Protein AF-N6T3M5-F1 (afdb_monomer_lite)

Organism: Dendroctonus ponderosae (NCBI:txid77166)

Secondary structure (DSSP, 8-state):
-------TT-TTSPP-TTGGG-SSS-HHHHHHTSTT---TTSS-TTSPSSPTTSTT---

Structure (mmCIF, N/CA/C/O backbone):
data_AF-N6T3M5-F1
#
_entry.id   AF-N6T3M5-F1
#
loop_
_atom_site.group_PDB
_atom_site.id
_atom_site.type_symbol
_atom_site.label_atom_id
_atom_site.label_alt_id
_atom_site.label_comp_id
_atom_site.label_asym_id
_atom_site.label_entity_id
_atom_site.label_seq_id
_atom_site.pdbx_PDB_ins_code
_atom_site.Cartn_x
_atom_site.Cartn_y
_atom_site.Cartn_z
_atom_site.occupancy
_atom_site.B_iso_or_equiv
_atom_site.auth_seq_id
_atom_site.auth_comp_id
_atom_site.auth_asym_id
_atom_site.auth_atom_id
_atom_site.pdbx_PDB_model_num
ATOM 1 N N . MET A 1 1 ? 16.912 -22.656 -11.124 1.00 37.41 1 MET A N 1
ATOM 2 C CA . MET A 1 1 ? 16.036 -21.530 -10.742 1.00 37.41 1 MET A CA 1
ATOM 3 C C . MET A 1 1 ? 16.937 -20.326 -10.565 1.00 37.41 1 MET A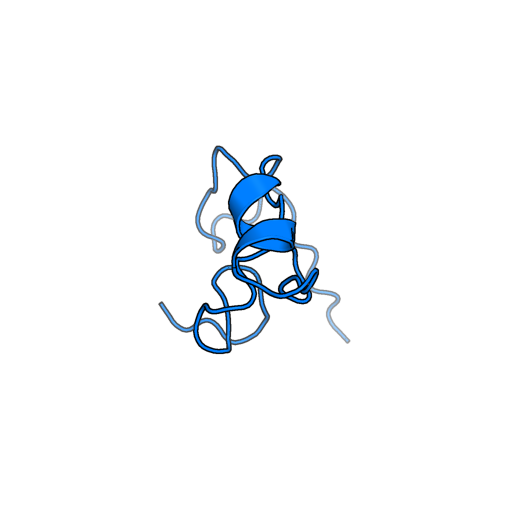 C 1
ATOM 5 O O . MET A 1 1 ? 17.816 -20.377 -9.717 1.00 37.41 1 MET A O 1
ATOM 9 N N . ARG A 1 2 ? 16.838 -19.324 -11.441 1.00 42.31 2 ARG A N 1
ATOM 10 C CA . ARG A 1 2 ? 17.604 -18.085 -11.288 1.00 42.31 2 ARG A CA 1
ATOM 11 C C . ARG A 1 2 ? 16.866 -17.286 -10.219 1.00 42.31 2 ARG A C 1
ATOM 13 O O . ARG A 1 2 ? 15.734 -16.880 -10.452 1.00 42.31 2 ARG A O 1
ATOM 20 N N . THR A 1 3 ? 17.438 -17.180 -9.028 1.00 46.44 3 THR A N 1
ATOM 21 C CA . THR A 1 3 ? 16.901 -16.296 -7.996 1.00 46.44 3 THR A CA 1
ATOM 22 C C . THR A 1 3 ? 17.062 -14.879 -8.529 1.00 46.44 3 THR A C 1
ATOM 24 O O . THR A 1 3 ? 18.194 -14.423 -8.674 1.00 46.44 3 THR A O 1
ATOM 27 N N . LEU A 1 4 ? 15.961 -14.226 -8.903 1.00 55.00 4 LEU A N 1
ATOM 28 C CA . LEU A 1 4 ? 15.957 -12.788 -9.152 1.00 55.00 4 LEU A CA 1
ATOM 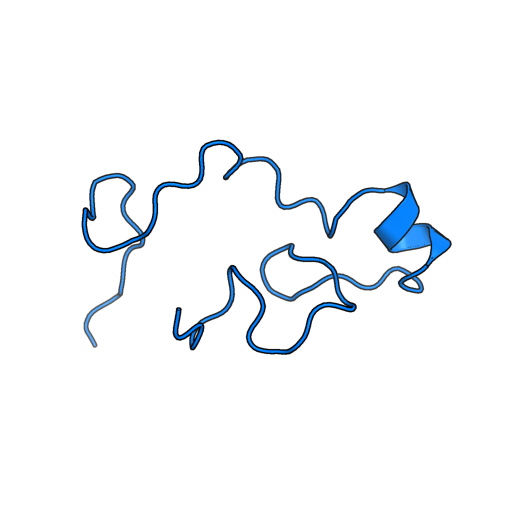29 C C . LEU A 1 4 ? 16.264 -12.136 -7.805 1.00 55.00 4 LEU A C 1
ATOM 31 O O . LEU A 1 4 ? 15.406 -12.081 -6.927 1.00 55.00 4 LEU A O 1
ATOM 35 N N . LYS A 1 5 ? 17.522 -11.763 -7.591 1.00 57.62 5 LYS A N 1
ATOM 36 C CA . LYS A 1 5 ? 17.843 -10.794 -6.558 1.00 57.62 5 LYS A CA 1
ATOM 37 C C . LYS A 1 5 ? 17.548 -9.440 -7.178 1.00 57.62 5 LYS A C 1
ATOM 39 O O . LYS A 1 5 ? 18.155 -9.096 -8.185 1.00 57.62 5 LYS A O 1
ATOM 44 N N . LEU A 1 6 ? 16.576 -8.733 -6.612 1.00 64.38 6 LEU A N 1
ATOM 45 C CA . LEU A 1 6 ? 16.423 -7.296 -6.810 1.00 64.38 6 LEU A CA 1
ATOM 46 C C . LEU A 1 6 ? 17.627 -6.644 -6.123 1.00 64.38 6 LEU A C 1
ATOM 48 O O . LEU A 1 6 ? 17.556 -6.238 -4.966 1.00 64.38 6 LEU A O 1
ATOM 52 N N . ASP A 1 7 ? 18.777 -6.693 -6.786 1.00 66.62 7 ASP A N 1
ATOM 53 C CA . ASP A 1 7 ? 19.974 -6.005 -6.335 1.00 66.62 7 ASP A CA 1
ATOM 54 C C . ASP A 1 7 ? 19.819 -4.531 -6.734 1.00 66.62 7 ASP A C 1
ATOM 56 O O . ASP A 1 7 ? 19.377 -4.226 -7.840 1.00 66.62 7 ASP A O 1
ATOM 60 N N . LYS A 1 8 ? 20.189 -3.601 -5.843 1.00 65.69 8 LYS A N 1
ATOM 61 C CA . LYS A 1 8 ? 20.128 -2.146 -6.106 1.00 65.69 8 LYS A CA 1
ATOM 62 C C . LYS A 1 8 ? 20.887 -1.739 -7.385 1.00 65.69 8 LYS A C 1
ATOM 64 O O . LYS A 1 8 ? 20.629 -0.679 -7.947 1.00 65.69 8 LYS A O 1
ATOM 69 N N . ASP A 1 9 ? 21.825 -2.581 -7.807 1.00 72.25 9 ASP A N 1
ATOM 70 C CA . ASP A 1 9 ? 22.701 -2.369 -8.955 1.00 72.25 9 ASP A CA 1
ATOM 71 C C . ASP A 1 9 ? 22.169 -3.023 -10.248 1.00 72.25 9 ASP A C 1
ATOM 73 O O . ASP A 1 9 ? 22.850 -2.997 -11.273 1.00 72.25 9 ASP A O 1
ATOM 77 N N . ASP A 1 10 ? 20.973 -3.622 -10.229 1.00 76.44 10 ASP A N 1
ATOM 78 C CA . ASP A 1 10 ? 20.323 -4.110 -11.444 1.00 76.44 10 ASP A CA 1
ATOM 79 C C . ASP A 1 10 ? 19.677 -2.941 -12.203 1.00 76.44 10 ASP A C 1
ATOM 81 O O . ASP A 1 10 ? 18.574 -2.490 -11.897 1.00 76.44 10 ASP A O 1
ATOM 85 N N . GLU A 1 11 ? 20.382 -2.458 -13.227 1.00 76.44 11 GLU A N 1
ATOM 86 C CA . GLU A 1 11 ? 19.952 -1.352 -14.093 1.00 76.44 11 GLU A CA 1
ATOM 87 C C . GLU A 1 11 ? 18.650 -1.637 -14.869 1.00 76.44 11 GLU A C 1
ATOM 89 O O . GLU A 1 11 ? 18.086 -0.725 -15.475 1.00 76.44 11 GLU A O 1
ATOM 94 N N . THR A 1 12 ? 18.161 -2.884 -14.878 1.00 78.56 12 THR A N 1
ATOM 95 C CA . THR A 1 12 ? 16.907 -3.254 -15.553 1.00 78.56 12 THR A CA 1
ATOM 96 C C . THR A 1 12 ? 15.660 -2.976 -14.716 1.00 78.56 12 THR A C 1
ATOM 98 O O . THR A 1 12 ? 14.548 -3.037 -15.242 1.00 78.56 12 THR A O 1
ATOM 101 N N . ILE A 1 13 ? 15.830 -2.648 -13.434 1.00 77.94 13 ILE A N 1
ATOM 102 C CA . ILE A 1 13 ? 14.742 -2.361 -12.502 1.00 77.94 13 ILE A CA 1
ATOM 103 C C . ILE A 1 13 ? 14.643 -0.838 -12.318 1.00 77.94 13 ILE A C 1
ATOM 105 O O . ILE A 1 13 ? 15.658 -0.195 -12.034 1.00 77.94 13 ILE A O 1
ATOM 109 N N . PRO A 1 14 ? 13.450 -0.227 -12.462 1.00 80.56 14 PRO A N 1
ATOM 110 C CA . PRO A 1 14 ? 13.279 1.200 -12.215 1.00 80.56 14 PRO A CA 1
ATOM 111 C C . PRO A 1 14 ? 13.757 1.594 -10.813 1.00 80.56 14 PRO A C 1
ATOM 113 O O . PRO A 1 14 ? 13.376 0.980 -9.815 1.00 80.56 14 PRO A O 1
ATOM 116 N N . TYR A 1 15 ? 14.591 2.633 -10.732 1.00 82.69 15 TYR A N 1
ATOM 117 C CA . TYR A 1 15 ? 15.104 3.106 -9.450 1.00 82.69 15 TYR A CA 1
ATOM 118 C C . TYR A 1 15 ? 14.006 3.823 -8.654 1.00 82.69 15 TYR A C 1
ATOM 120 O O . TYR A 1 15 ? 13.501 4.864 -9.077 1.00 82.69 15 TYR A O 1
ATOM 128 N N . CYS A 1 16 ? 13.682 3.289 -7.479 1.00 82.06 16 CYS A N 1
ATOM 129 C CA . CYS A 1 16 ? 12.721 3.852 -6.536 1.00 82.06 16 CYS A CA 1
ATOM 130 C C . CYS A 1 16 ? 13.483 4.554 -5.396 1.00 82.06 16 CYS A C 1
ATOM 132 O O . CYS A 1 16 ? 14.186 3.902 -4.628 1.00 82.06 16 CYS A O 1
ATOM 134 N N . TYR A 1 17 ? 13.412 5.889 -5.308 1.00 88.06 17 TYR A N 1
ATOM 135 C CA . TYR A 1 17 ? 14.141 6.670 -4.285 1.00 88.06 17 TYR A CA 1
ATOM 136 C C . TYR A 1 17 ? 13.534 6.546 -2.881 1.00 88.06 17 TYR A C 1
ATOM 138 O O . TYR A 1 17 ? 14.182 6.874 -1.888 1.00 88.06 17 TYR A O 1
ATOM 146 N N . ASP A 1 18 ? 12.283 6.118 -2.819 1.00 89.31 18 ASP A N 1
ATOM 147 C CA . ASP A 1 18 ? 11.450 5.899 -1.649 1.00 89.31 18 ASP A CA 1
ATOM 148 C C . ASP A 1 18 ? 11.198 4.402 -1.412 1.00 89.31 18 ASP A C 1
ATOM 150 O O . ASP A 1 18 ? 10.1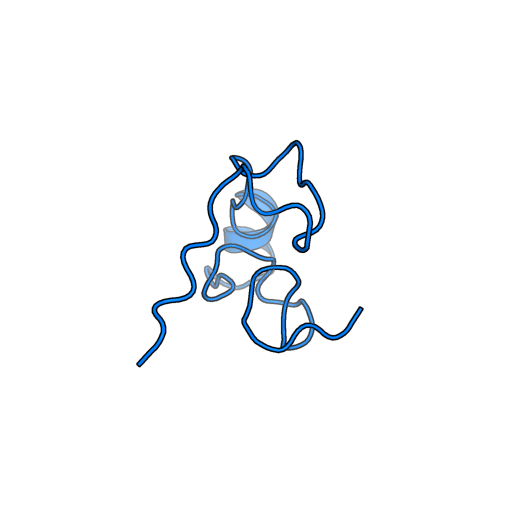84 4.013 -0.841 1.00 89.31 18 ASP A O 1
ATOM 154 N N . ASP A 1 19 ? 12.158 3.556 -1.795 1.00 87.19 19 ASP A N 1
ATOM 155 C CA . ASP A 1 19 ? 12.166 2.107 -1.555 1.00 87.19 19 ASP A CA 1
ATOM 156 C C . ASP A 1 19 ? 11.972 1.726 -0.076 1.00 87.19 19 ASP A C 1
ATOM 158 O O . ASP A 1 19 ? 11.429 0.669 0.253 1.00 87.19 19 ASP A O 1
ATOM 162 N N . ASN A 1 20 ? 12.359 2.616 0.834 1.00 91.25 20 ASN A N 1
ATOM 163 C CA . ASN A 1 20 ? 12.137 2.483 2.265 1.00 91.25 20 ASN A CA 1
ATOM 164 C C . ASN A 1 20 ? 10.734 2.916 2.736 1.00 91.25 20 ASN A C 1
ATOM 166 O O . ASN A 1 20 ? 10.499 2.895 3.942 1.00 91.25 20 ASN A O 1
ATOM 170 N N . GLN A 1 21 ? 9.818 3.315 1.844 1.00 94.25 21 GLN A N 1
ATOM 171 C CA . GLN A 1 21 ? 8.496 3.872 2.181 1.00 94.25 21 GLN A CA 1
ATOM 172 C C . GLN A 1 21 ? 7.302 2.971 1.832 1.00 94.25 21 GLN A C 1
ATOM 174 O O . GLN A 1 21 ? 6.175 3.450 1.701 1.00 94.25 21 GLN A O 1
ATOM 179 N N . LEU A 1 22 ? 7.511 1.656 1.741 1.00 94.25 22 LEU A N 1
ATOM 180 C CA . LEU A 1 22 ? 6.458 0.658 1.505 1.00 94.25 22 LEU A CA 1
ATOM 181 C C . LEU A 1 22 ? 5.568 0.436 2.745 1.00 94.25 22 LEU A C 1
ATOM 183 O O . LEU A 1 22 ? 5.561 -0.624 3.371 1.00 94.25 22 LEU A O 1
ATOM 187 N N . TYR A 1 23 ? 4.823 1.476 3.123 1.00 97.00 23 TYR A N 1
ATOM 188 C CA . TYR A 1 23 ? 4.017 1.562 4.344 1.00 97.00 23 TYR A CA 1
ATOM 189 C C . TYR A 1 23 ? 2.517 1.354 4.101 1.00 97.00 23 TYR A C 1
ATOM 191 O O . TYR A 1 23 ? 1.691 2.005 4.746 1.00 97.00 23 TYR A O 1
ATOM 199 N N . CYS A 1 24 ? 2.149 0.482 3.160 1.00 97.75 24 CYS A N 1
ATOM 200 C CA . CYS A 1 24 ? 0.753 0.193 2.821 1.00 97.75 24 CYS A CA 1
ATOM 201 C C . CYS A 1 24 ? -0.017 1.479 2.448 1.00 97.75 24 CYS A C 1
ATOM 203 O O . CYS A 1 24 ? -1.120 1.720 2.942 1.00 97.75 24 CYS A O 1
ATOM 205 N N . ALA A 1 25 ? 0.613 2.334 1.632 1.00 96.00 25 ALA A N 1
ATOM 206 C CA . ALA A 1 25 ? 0.282 3.741 1.354 1.00 96.00 25 ALA A CA 1
ATOM 207 C C . ALA A 1 25 ? 0.435 4.731 2.528 1.00 96.00 25 ALA A C 1
ATOM 209 O O . ALA A 1 25 ? 1.010 5.798 2.339 1.00 96.00 25 ALA A O 1
ATOM 210 N N . SER A 1 26 ? -0.084 4.441 3.723 1.00 97.44 26 SER A N 1
ATOM 211 C CA . SER A 1 26 ? 0.198 5.161 4.985 1.00 97.44 26 SER A CA 1
ATOM 212 C C . SER A 1 26 ? -0.580 4.528 6.144 1.00 97.44 26 SER A C 1
ATOM 214 O O . SER A 1 26 ? -1.553 3.814 5.913 1.00 97.44 26 SER A O 1
ATOM 216 N N . LEU A 1 27 ? -0.258 4.888 7.396 1.00 97.69 27 LEU A N 1
ATOM 217 C CA . LEU A 1 27 ? -1.048 4.490 8.574 1.00 97.69 27 LEU A CA 1
ATOM 218 C C . LEU A 1 27 ? -2.539 4.851 8.423 1.00 97.69 27 LEU A C 1
ATOM 220 O O . LEU A 1 27 ? -3.415 4.018 8.646 1.00 97.69 27 LEU A O 1
ATOM 224 N N . THR A 1 28 ? -2.838 6.091 8.027 1.00 98.06 28 THR A N 1
ATOM 225 C CA . THR A 1 28 ? -4.221 6.568 7.881 1.00 98.06 28 THR A CA 1
ATOM 226 C C . THR A 1 28 ? -4.969 5.811 6.786 1.00 98.06 28 THR A C 1
ATOM 228 O O . THR A 1 28 ? -6.153 5.532 6.942 1.00 98.06 28 THR A O 1
ATOM 231 N N . VAL A 1 29 ? -4.297 5.457 5.688 1.00 98.12 29 VAL A N 1
ATOM 232 C CA . VAL A 1 29 ? -4.910 4.696 4.590 1.00 98.12 29 VAL A CA 1
ATOM 233 C C . VAL A 1 29 ? -5.117 3.239 4.998 1.00 98.12 29 VAL A C 1
ATOM 235 O O . VAL A 1 29 ? -6.243 2.749 4.932 1.00 98.12 29 VAL A O 1
ATOM 238 N N . GLN A 1 30 ? -4.081 2.576 5.516 1.00 98.38 30 GLN A N 1
ATOM 239 C CA . GLN A 1 30 ? -4.154 1.182 5.949 1.00 98.38 30 GLN A CA 1
ATOM 240 C C . GLN A 1 30 ? -5.302 0.955 6.944 1.00 98.38 30 GLN A C 1
ATOM 242 O O . GLN A 1 30 ? -6.191 0.140 6.703 1.00 98.38 30 GLN A O 1
ATOM 247 N N . TYR A 1 31 ? -5.317 1.704 8.046 1.00 98.19 31 TYR A N 1
ATOM 248 C CA . TYR A 1 31 ? -6.292 1.491 9.118 1.00 98.19 31 TYR A CA 1
ATOM 249 C C . TYR A 1 31 ? -7.615 2.228 8.892 1.00 98.19 31 TYR A C 1
ATOM 251 O O . TYR A 1 31 ? -8.642 1.805 9.414 1.00 98.19 31 TYR A O 1
ATOM 259 N N . GLY A 1 32 ? -7.609 3.333 8.142 1.00 98.00 32 GLY A N 1
ATOM 260 C CA . GLY A 1 32 ? -8.794 4.169 7.952 1.00 98.00 32 GLY A CA 1
ATOM 261 C C . GLY A 1 32 ? -9.630 3.817 6.725 1.00 98.00 32 GLY A C 1
ATOM 262 O O . GLY A 1 32 ? -10.842 4.011 6.755 1.00 98.00 32 GLY A O 1
ATOM 263 N N . THR A 1 33 ? -9.021 3.327 5.641 1.00 98.00 33 THR A N 1
ATOM 264 C CA . THR A 1 33 ? -9.739 3.085 4.376 1.00 98.00 33 THR A CA 1
ATOM 265 C C . THR A 1 33 ? -9.594 1.665 3.844 1.00 98.00 33 THR A C 1
ATOM 267 O O . THR A 1 33 ? -10.465 1.233 3.084 1.00 98.00 33 THR A O 1
ATOM 270 N N . ASN A 1 34 ? -8.533 0.951 4.219 1.00 98.12 34 ASN A N 1
ATOM 271 C CA . ASN A 1 34 ? -8.245 -0.400 3.741 1.00 98.12 34 ASN A CA 1
ATOM 272 C C . ASN A 1 34 ? -8.652 -1.500 4.721 1.00 98.12 34 ASN A C 1
ATOM 274 O O . ASN A 1 34 ? -8.313 -2.657 4.491 1.00 98.12 34 ASN A O 1
ATOM 278 N N . ASP A 1 35 ? -9.413 -1.163 5.766 1.00 97.88 35 ASP A N 1
ATOM 279 C CA . ASP A 1 35 ? -9.866 -2.108 6.788 1.00 97.88 35 ASP A CA 1
ATOM 280 C C . ASP A 1 35 ? -8.703 -2.939 7.334 1.00 97.88 35 ASP A C 1
ATOM 282 O O . ASP A 1 35 ? -8.807 -4.153 7.307 1.00 97.88 35 ASP A O 1
ATOM 286 N N . ASP A 1 36 ? -7.597 -2.290 7.724 1.00 97.88 36 ASP A N 1
ATOM 287 C CA . ASP A 1 36 ? -6.327 -2.883 8.190 1.00 97.88 36 ASP A CA 1
ATOM 288 C C . ASP A 1 36 ? -5.467 -3.623 7.145 1.00 97.88 36 ASP A C 1
ATOM 290 O O . ASP A 1 36 ? -4.311 -3.975 7.417 1.00 97.88 36 ASP A O 1
ATOM 294 N N . LYS A 1 37 ? -5.965 -3.769 5.914 1.00 98.38 37 LYS A N 1
ATOM 295 C CA . LYS A 1 37 ? -5.306 -4.549 4.861 1.00 98.38 37 LYS A CA 1
ATOM 296 C C . LYS A 1 37 ? -4.161 -3.794 4.195 1.00 98.38 37 LYS A C 1
ATOM 298 O O . LYS A 1 37 ? -4.168 -2.571 4.052 1.00 98.38 37 LYS A O 1
ATOM 303 N N . CYS A 1 38 ? -3.202 -4.572 3.703 1.00 98.31 38 CYS A N 1
ATOM 304 C CA . CYS A 1 38 ? -2.016 -4.108 2.991 1.00 98.31 38 CYS A CA 1
ATOM 305 C C . CYS A 1 38 ? -1.783 -4.944 1.722 1.00 98.31 38 CYS A C 1
ATOM 307 O O . CYS A 1 38 ? -2.176 -6.115 1.675 1.00 98.31 38 CYS A O 1
ATOM 309 N N . GLY A 1 39 ? -1.160 -4.359 0.693 1.00 96.50 39 GLY A N 1
ATOM 310 C CA . GLY A 1 39 ? -0.625 -5.120 -0.436 1.00 96.50 39 GLY A CA 1
ATOM 311 C C . GLY A 1 39 ? 0.472 -6.091 0.015 1.00 96.50 39 GLY A C 1
ATOM 312 O O . GLY A 1 39 ? 1.139 -5.860 1.022 1.00 96.50 39 GLY A O 1
ATOM 313 N N . VAL A 1 40 ? 0.676 -7.187 -0.724 1.00 94.81 40 VAL A N 1
ATOM 314 C CA . V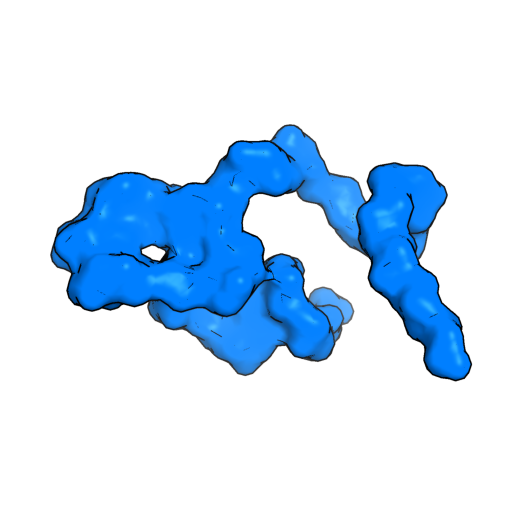AL A 1 40 ? 1.590 -8.270 -0.297 1.00 94.81 40 VAL A CA 1
ATOM 315 C C . VAL A 1 40 ? 3.034 -7.776 -0.158 1.00 94.81 40 VAL A C 1
ATOM 317 O O . VAL A 1 40 ? 3.764 -8.254 0.708 1.00 94.81 40 VAL A O 1
ATOM 320 N N . PHE A 1 41 ? 3.417 -6.790 -0.972 1.00 93.88 41 PHE A N 1
ATOM 321 C CA . PHE A 1 41 ? 4.743 -6.171 -0.973 1.00 93.88 41 PHE A CA 1
ATOM 322 C C . PHE A 1 41 ? 4.740 -4.725 -0.444 1.00 93.88 41 PHE A C 1
ATOM 324 O O . PHE A 1 41 ? 5.658 -3.968 -0.728 1.00 93.88 41 PHE A O 1
ATOM 331 N N . GLY A 1 42 ? 3.737 -4.333 0.354 1.00 95.38 42 GLY A N 1
ATOM 332 C CA . GLY A 1 42 ? 3.719 -3.031 1.042 1.00 95.38 42 GLY A CA 1
ATOM 333 C C . GLY A 1 42 ? 3.101 -1.865 0.259 1.00 95.38 42 GLY A C 1
ATOM 334 O O . GLY A 1 42 ? 3.035 -0.751 0.778 1.00 95.38 42 GLY A O 1
ATOM 335 N N . ASP A 1 43 ? 2.592 -2.120 -0.946 1.00 95.88 43 ASP A N 1
ATOM 336 C CA . ASP A 1 43 ? 1.745 -1.201 -1.716 1.00 95.88 43 ASP A CA 1
ATOM 337 C C . ASP A 1 43 ? 0.371 -0.950 -1.055 1.00 95.88 43 ASP A C 1
ATOM 339 O O . ASP A 1 43 ? -0.075 -1.694 -0.171 1.00 95.88 43 ASP A O 1
ATOM 343 N N . ASP A 1 44 ? -0.365 0.057 -1.543 1.00 97.44 44 ASP A N 1
ATOM 344 C CA . ASP A 1 44 ? -1.782 0.240 -1.202 1.00 97.44 44 ASP A CA 1
ATOM 345 C C . ASP A 1 44 ? -2.590 -1.028 -1.536 1.00 97.44 44 ASP A C 1
ATOM 347 O O . ASP A 1 44 ? -2.609 -1.502 -2.676 1.00 97.44 44 ASP A O 1
ATOM 351 N N . TYR A 1 45 ? -3.329 -1.557 -0.559 1.00 97.62 45 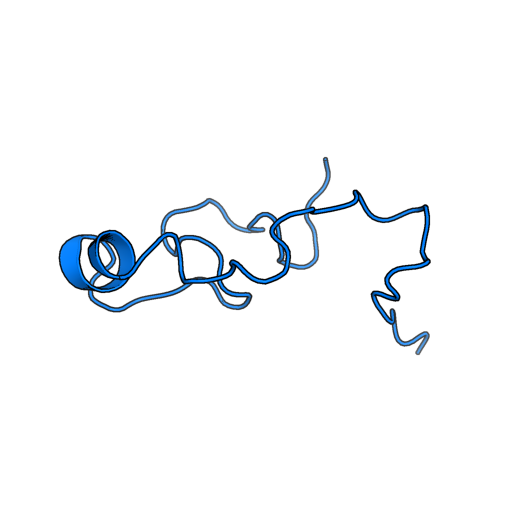TYR A N 1
ATOM 352 C CA . TYR A 1 45 ? -4.214 -2.700 -0.765 1.00 97.62 45 TYR A CA 1
ATOM 353 C C . TYR A 1 45 ? -5.240 -2.467 -1.888 1.00 97.62 45 TYR A C 1
ATOM 355 O O . TYR A 1 45 ? -5.603 -3.418 -2.583 1.00 97.62 45 TYR A O 1
ATOM 363 N N . LYS A 1 46 ? -5.693 -1.229 -2.107 1.00 97.25 46 LYS A N 1
ATOM 364 C CA . LYS A 1 46 ? -6.681 -0.900 -3.145 1.00 97.25 46 LYS A CA 1
ATOM 365 C C . LYS A 1 46 ? -6.105 -0.757 -4.549 1.00 97.25 46 LYS A C 1
ATOM 367 O O . LYS A 1 46 ? -6.891 -0.708 -5.496 1.00 97.25 46 LYS A O 1
ATOM 372 N N . ASN A 1 47 ? -4.781 -0.718 -4.706 1.00 96.06 47 ASN A N 1
ATOM 373 C CA . ASN A 1 47 ? -4.174 -0.716 -6.033 1.00 96.06 47 ASN A CA 1
ATOM 374 C C . ASN A 1 47 ? -4.508 -2.012 -6.781 1.00 96.06 47 ASN A C 1
ATOM 376 O O . ASN A 1 47 ? -4.673 -3.080 -6.182 1.00 96.06 47 ASN A O 1
ATOM 380 N N . SER A 1 48 ? -4.621 -1.901 -8.106 1.00 94.81 48 SER A N 1
ATOM 381 C CA . SER A 1 48 ? -4.858 -3.061 -8.968 1.00 94.81 48 SER A CA 1
ATOM 382 C C . SER A 1 48 ? -3.691 -4.038 -8.868 1.00 94.81 48 SER A C 1
ATOM 384 O O . SER A 1 48 ? -2.550 -3.625 -8.704 1.00 94.81 48 SER A O 1
ATOM 386 N N . ILE A 1 49 ? -3.992 -5.331 -8.968 1.00 93.19 49 ILE A N 1
ATOM 387 C CA . ILE A 1 49 ? -2.979 -6.387 -9.031 1.00 93.19 49 ILE A CA 1
ATOM 388 C C . ILE A 1 49 ? -2.588 -6.587 -10.507 1.00 93.19 49 ILE A C 1
ATOM 390 O O . ILE A 1 49 ? -3.497 -6.689 -11.339 1.00 93.19 49 ILE A O 1
ATOM 394 N N . PRO A 1 50 ? -1.292 -6.706 -10.847 1.00 93.06 50 PRO A N 1
ATOM 395 C CA . PRO A 1 50 ? -0.141 -6.605 -9.948 1.00 93.06 50 PRO A CA 1
ATOM 396 C C . PRO A 1 50 ? 0.090 -5.161 -9.499 1.00 93.06 50 PRO A C 1
ATOM 398 O O . PRO A 1 50 ? 0.033 -4.235 -10.307 1.00 93.06 50 PRO A O 1
ATOM 401 N N . ARG A 1 51 ? 0.340 -4.985 -8.200 1.00 93.50 51 ARG A N 1
ATOM 402 C CA . ARG A 1 51 ? 0.734 -3.684 -7.644 1.00 93.50 51 ARG A CA 1
ATOM 403 C C . ARG A 1 51 ? 2.176 -3.355 -8.032 1.00 93.50 51 ARG A C 1
ATOM 405 O O . ARG A 1 51 ? 2.910 -4.241 -8.457 1.00 93.50 51 ARG A O 1
ATOM 412 N N . SER A 1 52 ? 2.587 -2.099 -7.880 1.00 90.56 52 SER A N 1
ATOM 413 C CA . SER A 1 52 ? 3.873 -1.590 -8.376 1.00 90.56 52 SER A CA 1
ATOM 414 C C . SER A 1 52 ? 5.106 -2.346 -7.865 1.00 90.56 52 SER A C 1
ATOM 416 O O . SER A 1 52 ? 6.120 -2.375 -8.559 1.00 90.56 52 SER A O 1
ATOM 418 N N . ASN A 1 53 ? 5.032 -3.003 -6.704 1.00 89.56 53 ASN A N 1
ATOM 419 C CA . ASN A 1 53 ? 6.125 -3.811 -6.158 1.00 89.56 53 ASN A CA 1
ATOM 420 C C . ASN A 1 53 ? 5.860 -5.329 -6.207 1.00 89.56 53 ASN A C 1
ATOM 422 O O . ASN A 1 53 ? 6.632 -6.111 -5.650 1.00 89.56 53 ASN A O 1
ATOM 426 N N . GLU A 1 54 ? 4.790 -5.771 -6.872 1.00 90.00 54 GLU A N 1
ATOM 427 C CA . GLU A 1 54 ? 4.448 -7.183 -7.061 1.00 90.00 54 GLU A CA 1
ATOM 428 C C . GLU A 1 54 ? 5.019 -7.746 -8.369 1.00 90.00 54 GLU A C 1
ATOM 430 O O . GLU A 1 54 ? 5.113 -7.070 -9.385 1.00 90.00 54 GLU A O 1
ATOM 435 N N . ASN A 1 55 ? 5.355 -9.037 -8.399 1.00 84.31 55 ASN A N 1
ATOM 436 C CA . ASN A 1 55 ? 5.797 -9.664 -9.645 1.00 84.31 55 ASN A CA 1
ATOM 437 C C . ASN A 1 55 ? 4.695 -9.615 -10.715 1.00 84.31 55 ASN A C 1
ATOM 439 O O . ASN A 1 55 ? 3.557 -10.013 -10.464 1.00 84.31 55 ASN A O 1
ATOM 443 N N . GLY A 1 56 ? 5.071 -9.234 -11.935 1.00 75.50 56 GLY A N 1
ATOM 444 C CA . GLY A 1 56 ? 4.159 -9.182 -13.078 1.00 75.50 56 GLY A CA 1
ATOM 445 C C . GLY A 1 56 ? 3.721 -7.776 -13.470 1.00 75.50 56 GLY A C 1
ATOM 446 O O . GLY A 1 56 ? 2.946 -7.667 -14.419 1.00 75.50 56 GLY A O 1
ATOM 447 N N . VAL A 1 57 ? 4.220 -6.724 -12.803 1.00 72.19 57 VAL A N 1
ATOM 448 C CA . VAL A 1 57 ? 4.112 -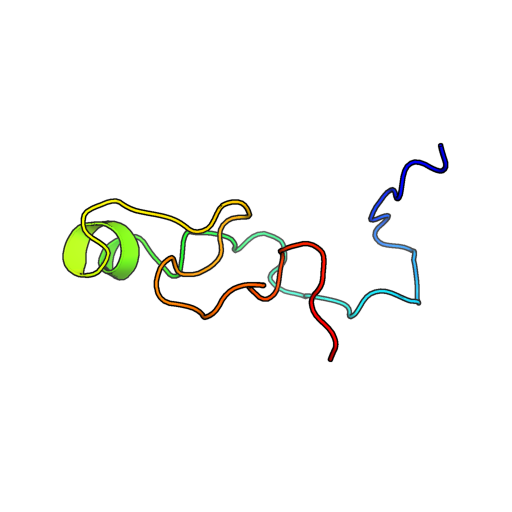5.359 -13.338 1.00 72.19 57 VAL A CA 1
ATOM 449 C C . VAL A 1 57 ? 4.772 -5.342 -14.713 1.00 72.19 57 VAL A C 1
ATOM 451 O O . VAL A 1 57 ? 5.964 -5.615 -14.857 1.00 72.19 57 VAL A O 1
ATOM 454 N N . VAL A 1 58 ? 3.960 -5.103 -15.732 1.00 59.25 58 VAL A N 1
ATOM 455 C CA . VAL A 1 58 ? 4.410 -4.706 -17.060 1.00 59.25 58 VAL A CA 1
ATOM 456 C C . VAL A 1 58 ? 4.173 -3.208 -17.118 1.00 59.25 58 VAL A C 1
ATOM 458 O O . VAL A 1 58 ? 3.030 -2.777 -17.238 1.00 59.25 58 VAL A O 1
ATOM 461 N N . GLU A 1 59 ? 5.239 -2.438 -16.919 1.00 49.34 59 GLU A N 1
ATOM 462 C CA . GLU A 1 59 ? 5.263 -1.021 -17.302 1.00 49.34 59 GLU A CA 1
ATOM 463 C C . GLU A 1 59 ? 5.169 -0.901 -18.832 1.00 49.34 59 GLU A C 1
ATOM 465 O O . GLU A 1 59 ? 5.900 -1.649 -19.531 1.00 49.34 59 GLU A O 1
#

pLDDT: mean 85.12, std 16.13, range [37.41, 98.38]

Foldseek 3Di:
DPPPDPDCPPPVDDDDPVLVVLQLVDPCQCVPPVVVDGDPRSHNPPDDPVDPPHPPDDD

Radius of gyration: 13.05 Å; chains: 1; bounding box: 33×28×26 Å

Sequence (59 aa):
MRTLKLDKDDETIPYCYDDNQLYCASLTVQYGTNDDKCGVFGDDYKNSIPRSNENGVVE